Protein AF-A0A7S0QRC0-F1 (afdb_monomer)

Nearest PDB structures (foldseek):
  5wkq-assembly1_A  TM=9.254E-01  e=1.385E+00  Shigella flexneri
  3u0c-assembly2_B  TM=9.323E-01  e=4.124E+00  Shigella flexneri
  6jqa-assembly1_A  TM=8.971E-01  e=8.909E+00  Onion yellows phytoplasma OY-W
  6v1v-assembly1_D  TM=5.376E-01  e=7.348E+00  Bacillus thuringiensis

pLDDT: mean 70.3, std 18.22, range [31.81, 93.69]

Foldseek 3Di:
DDDDDDDPDLVVQQVPPQKDWDDDALRDTDIDGHGPVVVVVVVVVVVVVVVVVVVVVVVVVVVPPPDDDDDDDDDDDDDPPPPCPDDPVLVVLLVVLVVLLVVLVVLLVVLVVVVVVDDPPPVVVVVSVVVSVVSVVVSVVSVVVSVVSSVVNSD

Sequence (155 aa):
GCLVVVSHDRAFMDNTVDSLFALEGDGQVRGFDGTYTEYLELKQEAAKEAAAAEKAVAAARVAEEASTAAATSAPKQAAKQTAKKLSWREQKEFEELEAEIESMNERQAEIDAVLAKGGDDYDKLTQLTEELSTLMAESDKKSERWLELAERMEG

Organism: NCBI:txid1411642

Mean predicted aligned error: 17.8 Å

Secondary structure (DSSP, 8-state):
-------S-HHHHHHH-SEEEEEETTTEEEEEES-HHHHHHHHHHHHHHHHHHHHHHHHHTTSSSSS--------------------HHHHHHHHHHHHHHHHHHHHHHHHHHHHHH--S-HHHHHHHHHHHHHHHHHHHHHHHHHHHHHHHHH-

Solvent-accessible surface area (backbone atoms only — not comparable to full-atom values): 9619 Å² total; per-residue (Å²): 138,88,88,87,84,89,77,87,54,60,74,59,43,46,78,71,42,67,64,41,77,43,79,46,82,81,87,39,73,45,78,42,83,42,36,56,65,60,51,52,52,52,50,52,51,52,52,54,49,48,62,53,48,55,62,53,54,62,63,56,62,74,73,72,78,80,82,88,84,84,85,86,89,88,89,83,78,91,73,84,74,72,70,78,68,72,54,73,64,56,58,50,50,46,57,49,47,52,55,50,45,51,53,50,51,52,49,44,53,52,49,50,54,54,60,71,68,58,77,91,54,63,70,59,54,52,50,49,52,52,50,42,56,49,52,50,59,51,41,51,55,50,49,53,53,46,48,58,51,50,56,61,71,67,107

Radius of gyration: 23.75 Å; Cα contac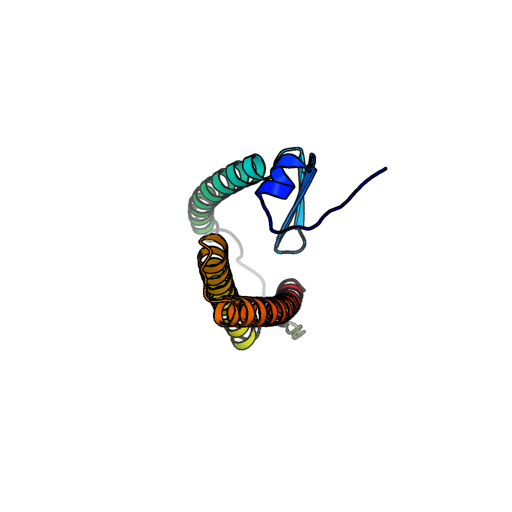ts (8 Å, |Δi|>4): 69; chains: 1; bounding box: 55×38×67 Å

InterPro domains:
  IPR027417 P-loop containing nucleoside triphosphate hydrolase [G3DSA:3.40.50.300] (1-79)
  IPR032524 ABC transporter Uup, C-terminal [PF16326] (85-151)
  IPR037118 Valyl-tRNA synthetase, tRNA-binding arm superfamily [G3DSA:1.10.287.380] (80-155)
  IPR051309 ABC transporter ABCF subfamily ATPase [PTHR42855] (1-152)

Structure (mmCIF, N/CA/C/O backbone):
data_AF-A0A7S0QRC0-F1
#
_entry.id   AF-A0A7S0QRC0-F1
#
loop_
_atom_site.group_PDB
_atom_site.id
_atom_site.type_symbol
_atom_site.label_atom_id
_atom_site.label_alt_id
_atom_site.label_comp_id
_atom_site.label_asym_id
_atom_site.label_entity_id
_atom_site.label_seq_id
_atom_site.pdbx_PDB_ins_code
_atom_site.Cartn_x
_atom_site.Cartn_y
_atom_site.Cartn_z
_atom_site.occupancy
_atom_site.B_iso_or_equiv
_atom_site.auth_seq_id
_atom_site.auth_comp_id
_atom_site.auth_asym_id
_atom_site.auth_atom_id
_atom_site.pdbx_PDB_model_num
ATOM 1 N N . GLY A 1 1 ? -23.456 -14.044 -14.954 1.00 57.38 1 GLY A N 1
ATOM 2 C CA . GLY A 1 1 ? -22.397 -14.452 -14.011 1.00 57.38 1 GLY A CA 1
ATOM 3 C C . GLY A 1 1 ? -21.926 -13.213 -13.288 1.00 57.38 1 GLY A C 1
ATOM 4 O O . GLY A 1 1 ? -22.011 -12.152 -13.886 1.00 57.38 1 GLY A O 1
ATOM 5 N N . CYS A 1 2 ? -21.510 -13.325 -12.030 1.00 75.25 2 CYS A N 1
ATOM 6 C CA . CYS A 1 2 ? -20.982 -12.210 -11.239 1.00 75.25 2 CYS A CA 1
ATOM 7 C C . CYS A 1 2 ? -19.469 -12.410 -11.083 1.00 75.25 2 CYS A C 1
ATOM 9 O O . CYS A 1 2 ? -19.038 -13.534 -10.823 1.00 75.25 2 CYS A O 1
ATOM 11 N N . LEU A 1 3 ? -18.689 -11.350 -11.297 1.00 69.38 3 LEU A N 1
ATOM 12 C CA . LEU A 1 3 ? -17.243 -11.314 -11.098 1.00 69.38 3 LEU A CA 1
ATOM 13 C C . LEU A 1 3 ? -16.964 -10.285 -10.004 1.00 69.38 3 LEU A C 1
ATOM 15 O O . LEU A 1 3 ? -17.383 -9.139 -10.127 1.00 69.38 3 LEU A O 1
ATOM 19 N N . VAL A 1 4 ? -16.276 -10.706 -8.948 1.00 77.19 4 VAL A N 1
ATOM 20 C CA . VAL A 1 4 ? -15.837 -9.830 -7.859 1.00 77.19 4 VAL A CA 1
ATOM 21 C C . VAL A 1 4 ? -14.321 -9.753 -7.932 1.00 77.19 4 VAL A C 1
ATOM 23 O O . VAL A 1 4 ? -13.656 -10.789 -7.952 1.00 77.19 4 VAL A O 1
ATOM 26 N N . VAL A 1 5 ? -13.785 -8.537 -8.007 1.00 68.44 5 VAL A N 1
ATOM 27 C CA . VAL A 1 5 ? -12.345 -8.272 -8.078 1.00 68.44 5 VAL A CA 1
ATOM 28 C C . VAL A 1 5 ? -11.965 -7.284 -6.986 1.00 68.44 5 VAL A C 1
ATOM 30 O O . VAL A 1 5 ? -12.635 -6.272 -6.797 1.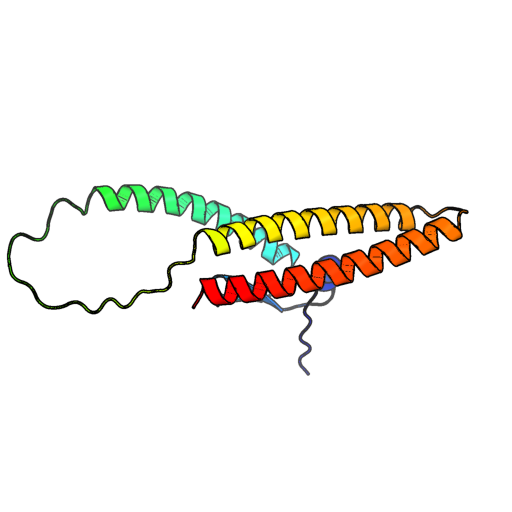00 68.44 5 VAL A O 1
ATOM 33 N N . VAL A 1 6 ? -10.871 -7.589 -6.292 1.00 79.75 6 VAL A N 1
ATOM 34 C CA . VAL A 1 6 ? -10.207 -6.695 -5.343 1.00 79.75 6 VAL A CA 1
ATOM 35 C C . VAL A 1 6 ? -8.908 -6.243 -6.000 1.00 79.75 6 VAL A C 1
ATOM 37 O O . VAL A 1 6 ? -8.107 -7.080 -6.412 1.00 79.75 6 VAL A O 1
ATOM 40 N N . SER A 1 7 ? -8.727 -4.934 -6.160 1.00 69.75 7 SER A N 1
ATOM 41 C CA . SER A 1 7 ? -7.527 -4.345 -6.754 1.00 69.75 7 SER A CA 1
ATOM 42 C C . SER A 1 7 ? -7.225 -3.003 -6.097 1.00 69.75 7 SER A C 1
ATOM 44 O O . SER A 1 7 ? -8.131 -2.313 -5.638 1.00 69.75 7 SER A O 1
ATOM 46 N N . HIS A 1 8 ? -5.947 -2.640 -6.071 1.00 75.81 8 HIS A N 1
ATOM 47 C CA . HIS A 1 8 ? -5.481 -1.314 -5.661 1.00 75.81 8 HIS A CA 1
ATOM 48 C C . HIS A 1 8 ? -5.218 -0.397 -6.866 1.00 75.81 8 HIS A C 1
ATOM 50 O O . HIS A 1 8 ? -5.041 0.811 -6.701 1.00 75.81 8 HIS A O 1
ATOM 56 N N . ASP A 1 9 ? -5.217 -0.950 -8.084 1.00 80.69 9 ASP A N 1
ATOM 57 C CA . ASP A 1 9 ? -5.040 -0.183 -9.313 1.00 80.69 9 ASP A CA 1
ATOM 58 C C . ASP A 1 9 ? -6.358 0.495 -9.704 1.00 80.69 9 ASP A C 1
ATOM 60 O O . ASP A 1 9 ? -7.303 -0.125 -10.205 1.00 80.69 9 ASP A O 1
ATOM 64 N N . ARG A 1 10 ? -6.394 1.808 -9.479 1.00 75.81 10 ARG A N 1
ATOM 65 C CA . ARG A 1 10 ? -7.542 2.667 -9.776 1.00 75.81 10 ARG A CA 1
ATOM 66 C C . ARG A 1 10 ? -7.889 2.658 -11.259 1.00 75.81 10 ARG A C 1
ATOM 68 O O . ARG A 1 10 ? -9.065 2.596 -11.587 1.00 75.81 10 ARG A O 1
ATOM 75 N N . ALA A 1 11 ? -6.892 2.693 -12.146 1.00 75.25 11 ALA A N 1
ATOM 76 C CA . ALA A 1 11 ? -7.117 2.748 -13.589 1.00 75.25 11 ALA A CA 1
ATOM 77 C C . ALA A 1 11 ? -7.738 1.443 -14.103 1.00 75.25 11 ALA A C 1
ATOM 79 O O . ALA A 1 11 ? -8.563 1.459 -15.016 1.00 75.25 11 ALA A O 1
ATOM 80 N N . PHE A 1 12 ? -7.384 0.312 -13.494 1.00 78.56 12 PHE A N 1
ATOM 81 C CA . PHE A 1 12 ? -8.033 -0.961 -13.780 1.00 78.56 12 PHE A CA 1
ATOM 82 C C . PHE A 1 12 ? -9.490 -0.986 -13.295 1.00 78.56 12 PHE A C 1
ATOM 84 O O . PHE A 1 12 ? -10.384 -1.384 -14.048 1.00 78.56 12 PHE A O 1
ATOM 91 N N . MET A 1 13 ? -9.738 -0.551 -12.054 1.00 81.38 13 MET A N 1
ATOM 92 C CA . MET A 1 13 ? -11.081 -0.550 -11.466 1.00 81.38 13 MET A CA 1
ATOM 93 C C . MET A 1 13 ? -12.040 0.385 -12.209 1.00 81.38 13 MET A C 1
ATOM 95 O O . MET A 1 13 ? -13.166 -0.012 -12.488 1.00 81.38 13 MET A O 1
ATOM 99 N N . ASP A 1 14 ? -11.578 1.575 -12.596 1.00 76.81 14 ASP A N 1
ATOM 100 C CA . ASP A 1 14 ? -12.383 2.592 -13.286 1.00 76.81 14 ASP A CA 1
ATOM 101 C C . ASP A 1 14 ? -12.878 2.124 -14.667 1.00 76.81 14 ASP A C 1
ATOM 103 O O . ASP A 1 14 ? -13.966 2.487 -15.097 1.00 76.81 14 ASP A O 1
ATOM 107 N N . ASN A 1 15 ? -12.102 1.269 -15.346 1.00 78.75 15 ASN A N 1
ATOM 108 C CA . ASN A 1 15 ? -12.434 0.755 -16.679 1.00 78.75 15 ASN A CA 1
ATOM 109 C C . ASN A 1 15 ? -13.221 -0.567 -16.676 1.00 78.75 15 ASN A C 1
ATOM 111 O O . ASN A 1 15 ? -13.720 -0.972 -17.727 1.00 78.75 15 ASN A O 1
ATOM 115 N N . THR A 1 16 ? -13.277 -1.278 -15.545 1.00 76.50 16 THR A N 1
ATOM 116 C CA . THR A 1 16 ? -13.734 -2.683 -15.507 1.00 76.50 16 THR A CA 1
ATOM 117 C C . THR A 1 16 ? -14.912 -2.917 -14.563 1.00 76.50 16 THR A C 1
ATOM 119 O O . THR A 1 16 ? -15.583 -3.942 -14.680 1.00 76.50 16 THR A O 1
ATOM 122 N N . VAL A 1 17 ? -15.155 -2.016 -13.608 1.00 76.50 17 VAL A N 1
ATOM 123 C CA . VAL A 1 17 ? -16.118 -2.225 -12.522 1.00 76.50 17 VAL A CA 1
ATOM 124 C C . VAL A 1 17 ? -17.301 -1.270 -12.660 1.00 76.50 17 VAL A C 1
ATOM 126 O O . VAL A 1 17 ? -17.114 -0.062 -12.744 1.00 76.50 17 VAL A O 1
ATOM 129 N N . ASP A 1 18 ? -18.516 -1.822 -12.627 1.00 71.00 18 ASP A N 1
ATOM 130 C CA . ASP A 1 18 ? -19.773 -1.058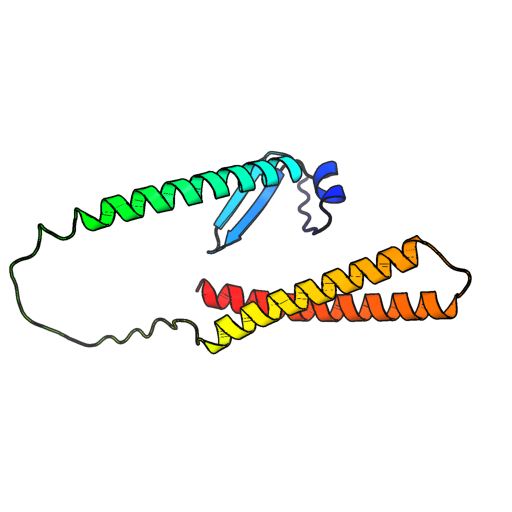 -12.672 1.00 71.00 18 ASP A CA 1
ATOM 131 C C . ASP A 1 18 ? -20.345 -0.744 -11.271 1.00 71.00 18 ASP A C 1
ATOM 133 O O . ASP A 1 18 ? -21.091 0.220 -11.100 1.00 71.00 18 ASP A O 1
ATOM 137 N N . SER A 1 19 ? -19.995 -1.555 -10.264 1.00 69.19 19 SER A N 1
ATOM 138 C CA . SER A 1 19 ? -20.441 -1.403 -8.872 1.00 69.19 19 SER A CA 1
ATOM 139 C C . SER A 1 19 ? -19.276 -1.619 -7.907 1.00 69.19 19 SER A C 1
ATOM 141 O O . SER A 1 19 ? -18.616 -2.662 -7.922 1.00 69.19 19 SER A O 1
ATOM 143 N N . LEU A 1 20 ? -19.047 -0.644 -7.034 1.00 72.31 20 LEU A N 1
ATOM 144 C CA . LEU A 1 20 ? -18.007 -0.633 -6.020 1.00 72.31 20 LEU A CA 1
ATOM 145 C C . LEU A 1 20 ? -18.584 -0.994 -4.645 1.00 72.31 20 LEU A C 1
ATOM 147 O O . LEU A 1 20 ? -19.630 -0.493 -4.238 1.00 72.31 20 LEU A O 1
ATOM 151 N N . PHE A 1 21 ? -17.864 -1.814 -3.885 1.00 75.88 21 PHE A N 1
ATOM 152 C CA . PHE A 1 21 ? -18.120 -1.995 -2.458 1.00 75.88 21 PHE A CA 1
ATOM 153 C C . PHE A 1 21 ? -16.969 -1.374 -1.686 1.00 75.88 21 PHE A C 1
ATOM 155 O O . PHE A 1 21 ? -15.835 -1.845 -1.767 1.00 75.88 21 PHE A O 1
ATOM 162 N N . ALA A 1 22 ? -17.258 -0.305 -0.958 1.00 69.50 22 ALA A N 1
ATOM 163 C CA . ALA A 1 22 ? -16.284 0.353 -0.118 1.00 69.50 22 ALA A CA 1
ATOM 164 C C . ALA A 1 22 ? -16.439 -0.091 1.333 1.00 69.50 22 ALA A C 1
ATOM 166 O O . ALA A 1 22 ? -17.525 -0.035 1.909 1.00 69.50 22 ALA A O 1
ATOM 167 N N . LEU A 1 23 ? -15.325 -0.528 1.906 1.00 76.25 23 LEU A N 1
ATOM 168 C CA . LEU A 1 23 ? -15.200 -0.852 3.317 1.00 76.25 23 LEU A CA 1
ATOM 169 C C . LEU A 1 23 ? -14.895 0.459 4.045 1.00 76.25 23 LEU A C 1
ATOM 171 O O . LEU A 1 23 ? -13.772 0.963 4.008 1.00 76.25 23 LEU A O 1
ATOM 175 N N . GLU A 1 24 ? -15.933 1.061 4.610 1.00 68.25 24 GLU A N 1
ATOM 176 C CA . GLU A 1 24 ? -15.796 2.120 5.601 1.00 68.25 24 GLU A CA 1
ATOM 177 C C . GLU A 1 24 ? -15.602 1.382 6.940 1.00 68.25 24 GLU A C 1
ATOM 179 O O . GLU A 1 24 ? -16.276 0.384 7.187 1.00 68.25 24 GLU A O 1
ATOM 184 N N . GLY A 1 25 ? -14.609 1.763 7.748 1.00 56.12 25 GLY A N 1
ATOM 185 C CA . GLY A 1 25 ? -14.292 1.052 8.999 1.00 56.12 25 GLY A CA 1
ATOM 186 C C . GLY A 1 25 ? -15.506 0.846 9.926 1.00 56.12 25 GLY A C 1
ATOM 187 O O . GLY A 1 25 ? -16.585 1.393 9.704 1.00 56.12 25 GLY A O 1
ATOM 188 N N . ASP A 1 26 ? -15.322 0.046 10.971 1.00 59.91 26 ASP A N 1
ATOM 189 C CA . ASP A 1 26 ? -16.359 -0.506 11.857 1.00 59.91 26 ASP A CA 1
ATOM 190 C C . ASP A 1 26 ? -17.264 -1.560 11.180 1.00 59.91 26 ASP A C 1
ATOM 192 O O . ASP A 1 26 ? -18.458 -1.675 11.479 1.00 59.91 26 ASP A O 1
ATOM 196 N N . GLY A 1 27 ? -16.712 -2.333 10.237 1.00 61.91 27 GLY A N 1
ATOM 197 C CA . GLY A 1 27 ? -17.433 -3.385 9.512 1.00 61.91 27 GLY A CA 1
ATOM 198 C C . GLY A 1 27 ? -18.554 -2.884 8.588 1.00 61.91 27 GLY A C 1
ATOM 199 O O . GLY A 1 27 ? -19.438 -3.664 8.213 1.00 61.91 27 GLY A O 1
ATOM 200 N N . GLN A 1 28 ? -18.556 -1.599 8.218 1.00 56.91 28 GLN A N 1
ATOM 201 C CA . GLN A 1 28 ? -19.592 -1.007 7.376 1.00 56.91 28 GLN A CA 1
ATOM 202 C C . GLN A 1 28 ? -19.226 -1.115 5.893 1.00 56.91 28 GLN A C 1
ATOM 204 O O . GLN A 1 28 ? -18.294 -0.494 5.389 1.00 56.91 28 GLN A O 1
ATOM 209 N N . VAL A 1 29 ? -20.004 -1.901 5.151 1.00 72.81 29 VAL A N 1
ATOM 210 C CA . VAL A 1 29 ? -19.849 -2.001 3.697 1.00 72.81 29 VAL A CA 1
ATOM 211 C C . VAL A 1 29 ? -20.849 -1.077 3.028 1.00 72.81 29 VAL A C 1
ATOM 213 O O . VAL A 1 29 ? -22.062 -1.284 3.120 1.00 72.81 29 VAL A O 1
ATOM 216 N N . ARG A 1 30 ? -20.343 -0.085 2.301 1.00 71.88 30 ARG A N 1
ATOM 217 C CA . ARG A 1 30 ? -21.158 0.807 1.488 1.00 71.88 30 ARG A CA 1
ATOM 218 C C . ARG A 1 30 ? -21.064 0.401 0.023 1.00 71.88 30 ARG A C 1
ATOM 220 O O . ARG A 1 30 ? -19.992 0.413 -0.574 1.00 71.88 30 ARG A O 1
ATOM 227 N N . GLY A 1 31 ? -22.203 0.017 -0.545 1.00 76.81 31 GLY A N 1
ATOM 228 C CA . GLY A 1 31 ? -22.334 -0.203 -1.982 1.00 76.81 31 GLY A CA 1
ATOM 229 C C . GLY A 1 31 ? -22.473 1.129 -2.712 1.00 76.81 31 GLY A C 1
ATOM 230 O O . GLY A 1 31 ? -23.230 2.000 -2.276 1.00 76.81 31 GLY A O 1
ATOM 231 N N . PHE A 1 32 ? -21.747 1.276 -3.811 1.00 76.31 32 PHE A N 1
ATOM 232 C CA . PHE A 1 32 ? -21.826 2.409 -4.714 1.00 76.31 32 PHE A CA 1
ATOM 233 C C . PHE A 1 32 ? -21.918 1.901 -6.151 1.00 76.31 32 PHE A C 1
ATOM 235 O O . PHE A 1 32 ? -21.061 1.149 -6.599 1.00 76.31 32 PHE A O 1
ATOM 242 N N . ASP A 1 33 ? -22.957 2.307 -6.870 1.00 74.62 33 ASP A N 1
ATOM 243 C CA . ASP A 1 33 ? -23.107 2.000 -8.290 1.00 74.62 33 ASP A CA 1
ATOM 244 C C . ASP A 1 33 ? -22.515 3.156 -9.096 1.00 74.62 33 ASP A C 1
ATOM 246 O O . ASP A 1 33 ? -23.088 4.246 -9.131 1.00 74.62 33 ASP A O 1
ATOM 250 N N . GLY A 1 34 ? -21.346 2.929 -9.691 1.00 71.25 34 GLY A N 1
ATOM 251 C CA . GLY A 1 34 ? -20.570 3.950 -10.387 1.00 71.25 34 GLY A CA 1
ATOM 252 C C . GLY A 1 34 ? -19.076 3.643 -10.387 1.00 71.25 34 GLY A C 1
ATOM 253 O O . GLY A 1 34 ? -18.622 2.637 -9.830 1.00 71.25 34 GLY A O 1
ATOM 254 N N . THR A 1 35 ? -18.302 4.513 -11.032 1.00 74.62 35 THR A N 1
ATOM 255 C CA . THR A 1 35 ? -16.861 4.294 -11.198 1.00 74.62 35 THR A CA 1
ATOM 256 C C . THR A 1 35 ? -16.082 4.629 -9.925 1.00 74.62 35 THR A C 1
ATOM 258 O O . THR A 1 35 ? -16.565 5.305 -9.009 1.00 74.62 35 THR A O 1
ATOM 261 N N . TYR A 1 36 ? -14.837 4.153 -9.840 1.00 74.56 36 TYR A N 1
ATOM 262 C CA . TYR A 1 36 ? -13.987 4.406 -8.675 1.00 74.56 36 TYR A CA 1
ATOM 263 C C . TYR A 1 36 ? -13.701 5.905 -8.491 1.00 74.56 36 TYR A C 1
ATOM 265 O O . TYR A 1 36 ? -13.630 6.397 -7.362 1.00 74.56 36 TYR A O 1
ATOM 273 N N . THR A 1 37 ? -13.564 6.643 -9.595 1.00 72.94 37 THR A N 1
ATOM 274 C CA . THR A 1 37 ? -13.337 8.092 -9.569 1.00 72.94 37 THR A CA 1
ATOM 275 C C . THR A 1 37 ? -14.531 8.845 -8.977 1.00 72.94 37 THR A C 1
ATOM 277 O O . THR A 1 37 ? -14.342 9.654 -8.069 1.00 72.94 37 THR A O 1
ATOM 280 N N . GLU A 1 38 ? -15.754 8.521 -9.405 1.00 74.06 38 GLU A N 1
ATOM 281 C CA . GLU A 1 38 ? -16.989 9.127 -8.880 1.00 74.06 38 GLU A CA 1
ATOM 282 C C . GLU A 1 38 ? -17.162 8.841 -7.381 1.00 74.06 38 GLU A C 1
ATOM 284 O O . GLU A 1 38 ? -17.534 9.720 -6.598 1.00 74.06 38 GLU A O 1
ATOM 289 N N . TYR A 1 39 ? -16.816 7.624 -6.951 1.00 74.69 39 TYR A N 1
ATOM 290 C CA . TYR A 1 39 ? -16.817 7.260 -5.537 1.00 74.69 39 TYR A CA 1
ATOM 291 C C . TYR A 1 39 ? -15.842 8.118 -4.709 1.00 74.69 39 TYR A C 1
ATOM 293 O O . TYR A 1 39 ? -16.181 8.556 -3.606 1.00 74.69 39 TYR A O 1
ATOM 301 N N . LEU A 1 40 ? -14.636 8.393 -5.221 1.00 70.75 40 LEU A N 1
ATOM 302 C CA . LEU A 1 40 ? -13.665 9.252 -4.534 1.00 70.75 40 LEU A CA 1
ATOM 303 C C . LEU A 1 40 ? -14.145 10.701 -4.404 1.00 70.75 40 LEU A C 1
ATOM 305 O O . LEU A 1 40 ? -13.910 11.316 -3.361 1.00 70.75 40 LEU A O 1
ATOM 309 N N . GLU A 1 41 ? -14.799 11.245 -5.429 1.00 74.75 41 GLU A N 1
ATOM 310 C CA . GLU A 1 41 ? -15.359 12.601 -5.396 1.00 74.75 41 GLU A CA 1
ATOM 311 C C . GLU A 1 41 ? -16.452 12.715 -4.328 1.00 74.75 41 GLU A C 1
ATOM 313 O O . GLU A 1 41 ? -16.367 13.574 -3.445 1.00 74.75 41 GLU A O 1
ATOM 318 N N . LEU A 1 42 ? -17.388 11.762 -4.311 1.00 68.31 42 LEU A N 1
ATOM 319 C CA . LEU A 1 42 ? -18.432 11.671 -3.289 1.00 68.31 42 LEU A CA 1
ATOM 320 C C . LEU A 1 42 ? -17.860 11.489 -1.884 1.00 68.31 42 LEU A C 1
ATOM 322 O O . LEU A 1 42 ? -18.343 12.104 -0.934 1.00 68.31 42 LEU A O 1
ATOM 326 N N . LYS A 1 43 ? -16.808 10.677 -1.728 1.00 68.88 43 LYS A N 1
ATOM 327 C CA . LYS A 1 43 ? -16.128 10.498 -0.439 1.00 68.88 43 LYS A CA 1
ATOM 328 C C . LYS A 1 43 ? -15.470 11.798 0.032 1.00 68.88 43 LYS A C 1
ATOM 330 O O . LYS A 1 43 ? -15.521 12.113 1.220 1.00 68.88 43 LYS A O 1
ATOM 335 N N . GLN A 1 44 ? -14.874 12.573 -0.873 1.00 65.81 44 GLN A N 1
ATOM 336 C CA . GLN A 1 44 ? -14.291 13.875 -0.539 1.00 65.81 44 GLN A CA 1
ATOM 337 C C . GLN A 1 44 ? -15.354 14.922 -0.185 1.00 65.81 44 GLN A C 1
ATOM 339 O O . GLN A 1 44 ? -15.124 15.732 0.715 1.00 65.81 44 GLN A O 1
ATOM 344 N N . GLU A 1 45 ? -16.503 14.923 -0.859 1.00 62.66 45 GLU A N 1
ATOM 345 C CA . GLU A 1 45 ? -17.633 15.792 -0.515 1.00 62.66 45 GLU A CA 1
ATOM 346 C C . GLU A 1 45 ? -18.252 15.404 0.833 1.00 62.66 45 GLU A C 1
ATOM 348 O O . GLU A 1 45 ? -18.415 16.264 1.700 1.00 62.66 45 GLU A O 1
ATOM 353 N N . ALA A 1 46 ? -18.465 14.110 1.076 1.00 62.75 46 ALA A N 1
ATOM 354 C CA . ALA A 1 46 ? -18.964 13.598 2.349 1.00 62.75 46 ALA A CA 1
ATOM 355 C C . ALA A 1 46 ? -17.996 13.874 3.514 1.00 62.75 46 ALA A C 1
ATOM 357 O O . ALA A 1 46 ? -18.437 14.231 4.603 1.00 62.75 46 ALA A O 1
ATOM 358 N N . ALA A 1 47 ? -16.678 13.786 3.300 1.00 58.41 47 ALA A N 1
ATOM 359 C CA . ALA A 1 47 ? -15.681 14.154 4.310 1.00 58.41 47 ALA A CA 1
ATOM 360 C C . ALA A 1 47 ? -15.714 15.660 4.642 1.00 58.41 47 ALA A C 1
ATOM 362 O O . ALA A 1 47 ? -15.546 16.051 5.800 1.00 58.41 47 ALA A O 1
ATOM 363 N N . LYS A 1 48 ? -15.976 16.516 3.644 1.00 54.84 48 LYS A N 1
ATOM 364 C CA . LYS A 1 48 ? -16.149 17.965 3.843 1.00 54.84 48 LYS A CA 1
ATOM 365 C C . LYS A 1 48 ? -17.449 18.292 4.585 1.00 54.84 48 LYS A C 1
ATOM 367 O O . LYS A 1 48 ? -17.445 19.181 5.436 1.00 54.84 48 LYS A O 1
ATOM 372 N N . GLU A 1 49 ? -18.535 17.571 4.314 1.00 51.88 49 GLU A N 1
ATOM 373 C CA . GLU A 1 49 ? -19.807 17.725 5.033 1.00 51.88 49 GLU A CA 1
ATOM 374 C C . GLU A 1 49 ? -19.755 17.155 6.459 1.00 51.88 49 GLU A C 1
ATOM 376 O O . GLU A 1 49 ? -20.268 17.786 7.384 1.00 51.88 49 GLU A O 1
ATOM 381 N N . ALA A 1 50 ? -19.067 16.031 6.681 1.00 47.19 50 ALA A N 1
ATOM 382 C CA . ALA A 1 50 ? -18.851 15.456 8.010 1.00 47.19 50 ALA A CA 1
ATOM 383 C C . ALA A 1 50 ? -18.047 16.405 8.918 1.00 47.19 50 ALA A C 1
ATOM 385 O O . ALA A 1 50 ? -18.432 16.630 10.066 1.00 47.19 50 ALA A O 1
ATOM 386 N N . ALA A 1 51 ? -17.014 17.067 8.381 1.00 44.56 51 ALA A N 1
ATOM 387 C CA . ALA A 1 51 ? -16.254 18.094 9.100 1.00 44.56 51 ALA A CA 1
ATOM 388 C C . ALA A 1 51 ? -17.096 19.345 9.447 1.00 44.56 51 ALA A C 1
ATOM 390 O O . ALA A 1 51 ? -16.832 20.030 10.440 1.00 44.56 51 ALA A O 1
ATOM 391 N N . ALA A 1 52 ? -18.130 19.654 8.656 1.00 44.97 52 ALA A N 1
ATOM 392 C CA . ALA A 1 52 ? -19.075 20.733 8.947 1.00 44.97 52 ALA A CA 1
ATOM 393 C C . ALA A 1 52 ? -20.143 20.314 9.979 1.00 44.97 52 ALA A C 1
ATOM 395 O O . ALA A 1 52 ? -20.527 21.122 10.830 1.00 44.97 52 ALA A O 1
ATOM 396 N N . ALA A 1 53 ? -20.577 19.050 9.952 1.00 41.25 53 ALA A N 1
ATOM 397 C CA . ALA A 1 53 ? -21.540 18.483 10.893 1.00 41.25 53 ALA A CA 1
ATOM 398 C C . ALA A 1 53 ? -20.948 18.297 12.302 1.00 41.25 53 ALA A C 1
ATOM 400 O O . ALA A 1 53 ? -21.616 18.605 13.291 1.00 41.25 53 ALA A O 1
ATOM 401 N N . GLU A 1 54 ? -19.675 17.904 12.421 1.00 40.47 54 GLU A N 1
ATOM 402 C CA . GLU A 1 54 ? -18.988 17.762 13.715 1.00 40.47 54 GLU A CA 1
ATOM 403 C C . GLU A 1 54 ? -18.918 19.100 14.479 1.00 40.47 54 GLU A C 1
ATOM 405 O O . GLU A 1 54 ? -19.082 19.160 15.702 1.00 40.47 54 GLU A O 1
ATOM 410 N N . LYS A 1 55 ? -18.812 20.215 13.742 1.00 43.44 55 LYS A N 1
ATOM 411 C CA . LYS A 1 55 ? -18.814 21.577 14.295 1.00 43.44 55 LYS A CA 1
ATOM 412 C C . LYS A 1 55 ? -20.196 22.038 14.783 1.00 43.44 55 LYS A C 1
ATOM 414 O O . LYS A 1 55 ? -20.272 22.894 15.663 1.00 43.44 55 LYS A O 1
ATOM 419 N N . ALA A 1 56 ? -21.280 21.467 14.253 1.00 43.16 56 ALA A N 1
ATOM 420 C CA . ALA A 1 56 ? -22.653 21.762 14.670 1.00 43.16 56 ALA A CA 1
ATOM 421 C C . ALA A 1 56 ? -23.108 20.887 15.855 1.00 43.16 56 ALA A C 1
ATOM 423 O O . ALA A 1 56 ? -23.790 21.375 16.758 1.00 43.16 56 ALA A O 1
ATOM 424 N N . VAL A 1 57 ? -22.671 19.623 15.914 1.00 45.03 57 VAL A N 1
ATOM 425 C CA . VAL A 1 57 ? -22.992 18.699 17.020 1.00 45.03 57 VAL A CA 1
ATOM 426 C C . VAL A 1 57 ? -22.232 19.066 18.306 1.00 45.03 57 VAL A C 1
ATOM 428 O O . VAL A 1 57 ? -22.779 18.937 19.404 1.00 45.03 57 VAL A O 1
ATOM 431 N N . ALA A 1 58 ? -21.023 19.631 18.195 1.00 41.28 58 ALA A N 1
ATOM 432 C CA . ALA A 1 58 ? -20.269 20.153 19.341 1.00 41.28 58 ALA A CA 1
ATOM 433 C C . ALA A 1 58 ? -20.933 21.375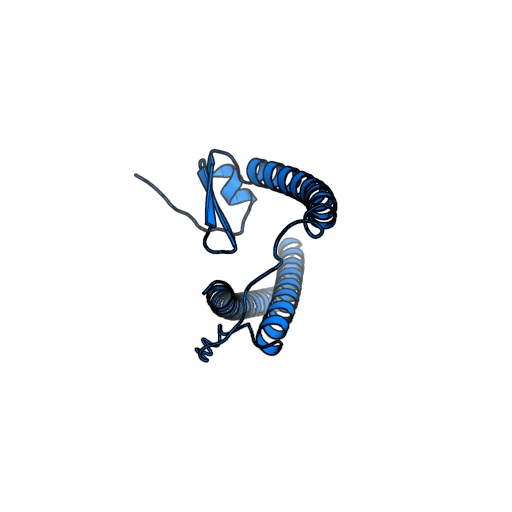 20.017 1.00 41.28 58 ALA A C 1
ATOM 435 O O . ALA A 1 58 ? -20.786 21.563 21.223 1.00 41.28 58 ALA A O 1
ATOM 436 N N . ALA A 1 59 ? -21.706 22.180 19.277 1.00 43.28 59 ALA A N 1
ATOM 437 C CA . ALA A 1 59 ? -22.425 23.335 19.826 1.00 43.28 59 ALA A CA 1
ATOM 438 C C . ALA A 1 59 ? -23.763 22.955 20.492 1.00 43.28 59 ALA A C 1
ATOM 440 O O . ALA A 1 59 ? -24.207 23.642 21.411 1.00 43.28 59 ALA A O 1
ATOM 441 N N . ALA A 1 60 ? -24.386 21.846 20.076 1.00 45.59 60 ALA A N 1
ATOM 442 C CA . ALA A 1 60 ? -25.643 21.362 20.650 1.00 45.59 60 ALA A CA 1
ATOM 443 C C . ALA A 1 60 ? -25.451 20.580 21.965 1.00 45.59 60 ALA A C 1
ATOM 445 O O . ALA A 1 60 ? -26.330 20.601 22.823 1.00 45.59 60 ALA A O 1
ATOM 446 N N . ARG A 1 61 ? -24.284 19.953 22.182 1.00 41.09 61 ARG A N 1
ATOM 447 C CA . ARG A 1 61 ? -23.987 19.211 23.425 1.00 41.09 61 ARG A CA 1
ATOM 448 C C . ARG A 1 61 ? -23.715 20.081 24.657 1.00 41.09 61 ARG A C 1
ATOM 450 O O . ARG A 1 61 ? -23.846 19.584 25.765 1.00 41.09 61 ARG A O 1
ATOM 457 N N . VAL A 1 62 ? -23.400 21.370 24.500 1.00 45.97 62 VAL A N 1
ATOM 458 C CA . VAL A 1 62 ? -23.135 22.277 25.641 1.00 45.97 62 VAL A CA 1
ATOM 459 C C . VAL A 1 62 ? -24.431 22.849 26.251 1.00 45.97 62 VAL A C 1
ATOM 461 O O . VAL A 1 62 ? -24.424 23.328 27.382 1.00 45.97 62 VAL A O 1
ATOM 464 N N . ALA A 1 63 ? -25.566 22.771 25.547 1.00 44.72 63 ALA A N 1
ATOM 465 C CA . ALA A 1 63 ? -26.850 23.308 26.016 1.00 44.72 63 ALA A CA 1
ATOM 466 C C . ALA A 1 63 ? -27.758 22.272 26.714 1.00 44.72 63 ALA A C 1
ATOM 468 O O . ALA A 1 63 ? -28.722 22.658 27.375 1.00 44.72 63 ALA A O 1
ATOM 469 N N . GLU A 1 64 ? -27.442 20.976 26.621 1.00 41.62 64 GLU A N 1
ATOM 470 C CA . GLU A 1 64 ? -28.259 19.870 27.1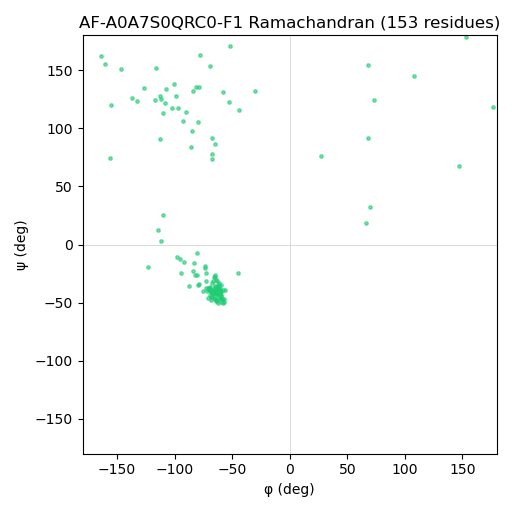51 1.00 41.62 64 GLU A CA 1
ATOM 471 C C . GLU A 1 64 ? -27.613 19.181 28.372 1.00 41.62 64 GLU A C 1
ATOM 473 O O . GLU A 1 64 ? -27.871 18.023 28.663 1.00 41.62 64 GLU A O 1
ATOM 478 N N . GLU A 1 65 ? -26.764 19.889 29.126 1.00 41.03 65 GLU A N 1
ATOM 479 C CA . GLU A 1 65 ? -26.177 19.391 30.388 1.00 41.03 65 GLU A CA 1
ATOM 480 C C . GLU A 1 65 ? -26.642 20.188 31.628 1.00 41.03 65 GLU A C 1
ATOM 482 O O . GLU A 1 65 ? -26.116 20.025 32.726 1.00 41.03 65 GLU A O 1
ATOM 487 N N . ALA A 1 66 ? -27.672 21.036 31.482 1.00 40.00 66 ALA A N 1
ATOM 488 C CA . ALA A 1 66 ? -28.196 21.889 32.560 1.00 40.00 66 ALA A CA 1
ATOM 489 C C . ALA A 1 66 ? -29.610 21.529 33.062 1.00 40.00 66 ALA A C 1
ATOM 491 O O . ALA A 1 66 ? -30.141 22.225 33.930 1.00 40.00 66 ALA A O 1
ATOM 492 N N . SER A 1 67 ? -30.256 20.467 32.567 1.00 40.75 67 SER A N 1
ATOM 493 C CA . SER A 1 67 ? -31.600 20.119 33.050 1.00 40.75 67 SER A CA 1
ATOM 494 C C . SER A 1 67 ? -31.960 18.648 32.863 1.00 40.75 67 SER A C 1
ATOM 496 O O . SER A 1 67 ? -32.756 18.326 32.002 1.00 40.75 67 SER A O 1
ATOM 498 N N . THR A 1 68 ? -31.386 17.759 33.679 1.00 33.22 68 THR A N 1
ATOM 499 C CA . THR A 1 68 ? -32.103 16.621 34.294 1.00 33.22 68 THR A CA 1
ATOM 500 C C . THR A 1 68 ? -31.135 15.754 35.094 1.00 33.22 68 THR A C 1
ATOM 502 O O . THR A 1 68 ? -30.229 15.172 34.511 1.00 33.22 68 THR A O 1
ATOM 505 N N . ALA A 1 69 ? -31.376 15.652 36.406 1.00 32.66 69 ALA A N 1
ATOM 506 C CA . ALA A 1 69 ? -31.228 14.451 37.252 1.00 32.66 69 ALA A CA 1
ATOM 507 C C . ALA A 1 69 ? -30.804 14.820 38.685 1.00 32.66 69 ALA A C 1
ATOM 509 O O . ALA A 1 69 ? -29.716 14.497 39.159 1.00 32.66 69 ALA A O 1
ATOM 510 N N . ALA A 1 70 ? -31.714 15.479 39.404 1.00 32.72 70 ALA A N 1
ATOM 511 C CA . ALA A 1 70 ? -31.768 15.369 40.853 1.00 32.72 70 ALA A CA 1
ATOM 512 C C . ALA A 1 70 ? -32.524 14.076 41.224 1.00 32.72 70 ALA A C 1
ATOM 514 O O . ALA A 1 70 ? -33.597 13.830 40.679 1.00 32.72 70 ALA A O 1
ATOM 515 N N . ALA A 1 71 ? -31.970 13.332 42.193 1.00 31.81 71 ALA A N 1
ATOM 516 C CA . ALA A 1 71 ? -32.501 12.132 42.865 1.00 31.81 71 ALA A CA 1
ATOM 517 C C . ALA A 1 71 ? -32.490 10.840 42.004 1.00 31.81 71 ALA A C 1
ATOM 519 O O . ALA A 1 71 ? -33.061 10.792 40.929 1.00 31.81 71 ALA A O 1
ATOM 520 N N . THR A 1 72 ? -31.896 9.705 42.395 1.00 32.50 72 THR A N 1
ATOM 521 C CA . THR A 1 72 ? -31.842 9.081 43.727 1.00 32.50 72 THR A CA 1
ATOM 522 C C . THR A 1 72 ? -30.679 8.072 43.813 1.00 32.50 72 THR A C 1
ATOM 524 O O . THR A 1 72 ? -30.211 7.526 42.821 1.00 32.50 72 THR A O 1
ATOM 527 N N . SER A 1 73 ? -30.231 7.855 45.043 1.00 35.53 73 SER A N 1
ATOM 528 C CA . SER A 1 73 ? -29.090 7.098 45.561 1.00 35.53 73 SER A CA 1
ATOM 529 C C . SER A 1 73 ? -29.113 5.559 45.462 1.00 35.53 73 SER A C 1
ATOM 531 O O . SER A 1 73 ? -30.149 4.938 45.682 1.00 35.53 73 SER A O 1
ATOM 533 N N . ALA A 1 74 ? -27.883 5.016 45.422 1.00 38.12 74 ALA A N 1
ATOM 534 C CA . ALA A 1 74 ? -27.355 3.825 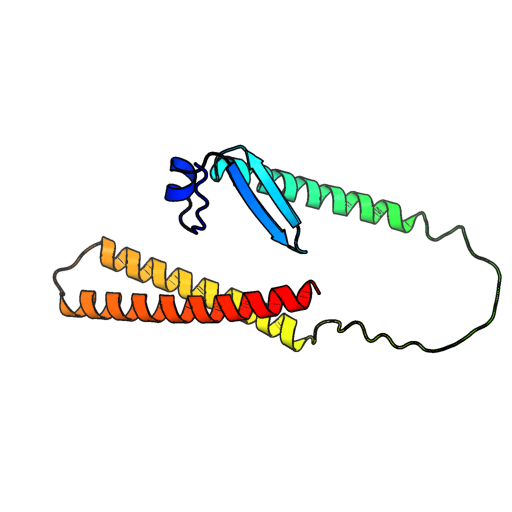46.121 1.00 38.12 74 ALA A CA 1
ATOM 535 C C . ALA A 1 74 ? -27.076 2.540 45.296 1.00 38.12 74 ALA A C 1
ATOM 537 O O . ALA A 1 74 ? -27.761 2.256 44.319 1.00 38.12 74 ALA A O 1
ATOM 538 N N . PRO A 1 75 ? -26.018 1.776 45.664 1.00 58.25 75 PRO A N 1
ATOM 539 C CA . PRO A 1 75 ? -25.102 1.168 44.697 1.00 58.25 75 PRO A CA 1
ATOM 540 C C . PRO A 1 75 ? -25.123 -0.370 44.702 1.00 58.25 75 PRO A C 1
ATOM 542 O O . PRO A 1 75 ? -25.310 -0.992 45.748 1.00 58.25 75 PRO A O 1
ATOM 545 N N . LYS A 1 76 ? -24.816 -1.007 43.562 1.00 35.50 76 LYS A N 1
ATOM 546 C CA . LYS A 1 76 ? -24.374 -2.411 43.547 1.00 35.50 76 LYS A CA 1
ATOM 547 C C . LYS A 1 76 ? -23.534 -2.777 42.318 1.00 35.50 76 LYS A C 1
ATOM 549 O O . LYS A 1 76 ? -24.002 -2.751 41.192 1.00 35.50 76 LYS A O 1
ATOM 554 N N . GLN A 1 77 ? -22.312 -3.203 42.641 1.00 37.28 77 GLN A N 1
ATOM 555 C CA . GLN A 1 77 ? -21.581 -4.326 42.046 1.00 37.28 77 GLN A CA 1
ATOM 556 C C . GLN A 1 77 ? -21.108 -4.210 40.591 1.00 37.28 77 GLN A C 1
ATOM 558 O O . GLN A 1 77 ? -21.737 -4.670 39.651 1.00 37.28 77 GLN A O 1
ATOM 563 N N . ALA A 1 78 ? -19.873 -3.715 40.469 1.00 46.62 78 ALA A N 1
ATOM 564 C CA . ALA A 1 78 ? -18.728 -4.498 39.998 1.00 46.62 78 ALA A CA 1
ATOM 565 C C . ALA A 1 78 ? -19.044 -5.683 39.063 1.00 46.62 78 ALA A C 1
ATOM 567 O O . ALA A 1 78 ? -18.899 -6.843 39.439 1.00 46.62 78 ALA A O 1
ATOM 568 N N . ALA A 1 79 ? -19.342 -5.372 37.809 1.00 43.25 79 ALA A N 1
ATOM 569 C CA . ALA A 1 79 ? -18.914 -6.184 36.684 1.00 43.25 79 ALA A CA 1
ATOM 570 C C . ALA A 1 79 ? -17.900 -5.339 35.911 1.00 43.25 79 ALA A C 1
ATOM 572 O O . ALA A 1 79 ? -18.257 -4.532 35.057 1.00 43.25 79 ALA A O 1
ATOM 573 N N . LYS A 1 80 ? -16.613 -5.480 36.255 1.00 44.69 80 LYS A N 1
ATOM 574 C CA . LYS A 1 80 ? -15.521 -5.059 35.370 1.00 44.69 80 LYS A CA 1
ATOM 575 C C . LYS A 1 80 ? -15.555 -5.995 34.162 1.00 44.69 80 LYS A C 1
ATOM 577 O O . LYS A 1 80 ? -14.773 -6.933 34.070 1.00 44.69 80 LYS A O 1
ATOM 582 N N . GLN A 1 81 ? -16.484 -5.745 33.247 1.00 44.31 81 GLN A N 1
ATOM 583 C CA . GLN A 1 81 ? -16.246 -6.036 31.848 1.00 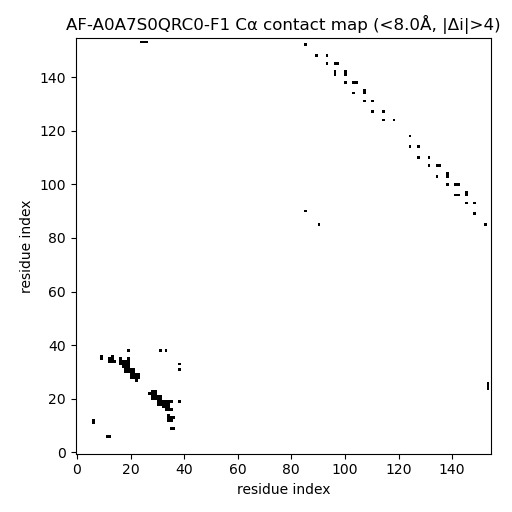44.31 81 GLN A CA 1
ATOM 584 C C . GLN A 1 81 ? -15.168 -5.048 31.436 1.00 44.31 81 GLN A C 1
ATOM 586 O O . GLN A 1 81 ? -15.428 -3.885 31.137 1.00 44.31 81 GLN A O 1
ATOM 591 N N . THR A 1 82 ? -13.917 -5.481 31.551 1.00 46.72 82 THR A N 1
ATOM 592 C CA . THR A 1 82 ? -12.830 -4.827 30.846 1.00 46.72 82 THR A CA 1
ATOM 593 C C . THR A 1 82 ? -13.119 -5.047 29.370 1.00 46.72 82 THR A C 1
ATOM 595 O O . THR A 1 82 ? -12.668 -6.031 28.788 1.00 46.72 82 THR A O 1
ATOM 598 N N . ALA A 1 83 ? -13.920 -4.150 28.790 1.00 46.78 83 ALA A N 1
ATOM 599 C CA . ALA A 1 83 ? -13.778 -3.797 27.394 1.00 46.78 83 ALA A CA 1
ATOM 600 C C . ALA A 1 83 ? -12.274 -3.640 27.192 1.00 46.78 83 ALA A C 1
ATOM 602 O O . ALA A 1 83 ? -11.634 -2.848 27.899 1.00 46.78 83 ALA A O 1
ATOM 603 N N . LYS A 1 84 ? -11.698 -4.499 26.353 1.00 55.66 84 LYS A N 1
ATOM 604 C CA . LYS A 1 84 ? -10.304 -4.406 25.941 1.00 55.66 84 LYS A CA 1
ATOM 605 C C . LYS A 1 84 ? -10.200 -3.134 25.100 1.00 55.66 84 LYS A C 1
ATOM 607 O O . LYS A 1 84 ? -10.124 -3.178 23.888 1.00 55.66 84 LYS A O 1
ATOM 612 N N . LYS A 1 85 ? -10.251 -1.975 25.762 1.00 49.72 85 LYS A N 1
ATOM 613 C CA . LYS A 1 85 ? -9.730 -0.741 25.197 1.00 49.72 85 LYS A CA 1
ATOM 614 C C . LYS A 1 85 ? -8.309 -1.071 24.792 1.00 49.72 85 LYS A C 1
ATOM 616 O O . LYS A 1 85 ? -7.547 -1.540 25.645 1.00 49.72 85 LYS A O 1
ATOM 621 N N . LEU A 1 86 ? -8.036 -0.872 23.509 1.00 51.47 86 LEU A N 1
ATOM 622 C CA . LEU A 1 86 ? -6.727 -0.986 22.900 1.00 51.47 86 LEU A CA 1
ATOM 623 C C . LEU A 1 86 ? -5.632 -0.628 23.892 1.00 51.47 86 LEU A C 1
ATOM 625 O O . LEU A 1 86 ? -5.675 0.412 24.563 1.00 51.47 86 LEU A O 1
ATOM 629 N N . SER A 1 87 ? -4.621 -1.481 23.969 1.00 66.88 87 SER A N 1
ATOM 630 C CA . SER A 1 87 ? -3.368 -1.046 24.542 1.00 66.88 87 SER A CA 1
ATOM 631 C C . SER A 1 87 ? -2.892 0.147 23.715 1.00 66.88 87 SER A C 1
ATOM 633 O O . SER A 1 87 ? -2.810 0.051 22.497 1.00 66.88 87 SER A O 1
ATOM 635 N N . TRP A 1 88 ? -2.503 1.252 24.355 1.00 72.50 88 TRP A N 1
ATOM 636 C CA . TRP A 1 88 ? -1.774 2.359 23.707 1.00 72.50 88 TRP A CA 1
ATOM 637 C C . TRP A 1 88 ? -0.627 1.866 22.793 1.00 72.50 88 TRP A C 1
ATOM 639 O O . TRP A 1 88 ? -0.242 2.526 21.837 1.00 72.50 88 TRP A O 1
ATOM 649 N N . ARG A 1 89 ? -0.109 0.666 23.077 1.00 75.25 89 ARG A N 1
ATOM 650 C CA . ARG A 1 89 ? 0.900 -0.043 22.289 1.00 75.25 89 ARG A CA 1
ATOM 651 C C . ARG A 1 89 ? 0.388 -0.514 20.924 1.00 75.25 89 ARG A C 1
ATOM 653 O O . ARG A 1 89 ? 1.132 -0.390 19.968 1.00 75.25 89 ARG A O 1
ATOM 660 N N . GLU A 1 90 ? -0.837 -1.031 20.845 1.00 79.06 90 GLU A N 1
ATOM 661 C CA . GLU A 1 90 ? -1.456 -1.513 19.598 1.00 79.06 90 GLU A CA 1
ATOM 662 C C . GLU A 1 90 ? -1.790 -0.338 18.676 1.00 79.06 90 GLU A C 1
ATOM 664 O O . GLU A 1 90 ? -1.537 -0.403 17.482 1.00 79.06 90 GLU A O 1
ATOM 669 N N . GLN A 1 91 ? -2.268 0.773 19.244 1.00 77.19 91 GLN A N 1
ATOM 670 C CA . GLN A 1 91 ? -2.545 1.985 18.473 1.00 77.19 91 GLN A CA 1
ATOM 671 C C . GLN A 1 91 ? -1.262 2.594 17.896 1.00 77.19 91 GLN A C 1
ATOM 673 O O . GLN A 1 91 ? -1.228 3.001 16.742 1.00 77.19 91 GLN A O 1
ATOM 678 N N . LYS A 1 92 ? -0.176 2.579 18.676 1.00 83.38 92 LYS A N 1
ATOM 679 C CA . LYS A 1 92 ? 1.135 3.012 18.195 1.00 83.38 92 LYS A CA 1
ATOM 680 C C . LYS A 1 92 ? 1.719 2.061 17.137 1.00 83.38 92 LYS A C 1
ATOM 682 O O . LYS A 1 92 ? 2.317 2.533 16.182 1.00 83.38 92 LYS A O 1
ATOM 687 N N . GLU A 1 93 ? 1.553 0.744 17.303 1.00 86.50 93 GLU A N 1
ATOM 688 C CA . GLU A 1 93 ? 1.954 -0.263 16.301 1.00 86.50 93 GLU A CA 1
ATOM 689 C C . GLU A 1 93 ? 1.203 -0.043 14.981 1.00 86.50 93 GLU A C 1
ATOM 691 O O . GLU A 1 93 ? 1.806 -0.117 13.920 1.00 86.50 93 GLU A O 1
ATOM 696 N N . PHE A 1 94 ? -0.084 0.300 15.042 1.00 82.06 94 PHE A N 1
ATOM 697 C CA . PHE A 1 94 ? -0.899 0.600 13.868 1.00 82.06 94 PHE A CA 1
ATOM 698 C C . PHE A 1 94 ? -0.420 1.845 13.104 1.00 82.06 94 PHE A C 1
ATOM 700 O O . PHE A 1 94 ? -0.215 1.770 11.896 1.00 82.06 94 PHE A O 1
ATOM 707 N N . GLU A 1 95 ? -0.182 2.959 13.807 1.00 86.31 95 GLU A N 1
ATOM 708 C CA . GLU A 1 95 ? 0.359 4.193 13.208 1.00 86.31 95 GLU A CA 1
ATOM 709 C C . GLU A 1 95 ? 1.752 3.968 12.588 1.00 86.31 95 GLU A C 1
ATOM 711 O O . GLU A 1 95 ? 2.069 4.504 11.528 1.00 86.31 95 GLU A O 1
ATOM 716 N N . GLU A 1 96 ? 2.594 3.160 13.241 1.00 89.44 96 GLU A N 1
ATOM 717 C CA . GLU A 1 96 ? 3.928 2.812 12.739 1.00 89.44 96 GLU A CA 1
ATOM 718 C C . GLU A 1 96 ? 3.846 1.943 11.478 1.00 89.44 96 GLU A C 1
ATOM 720 O O . GLU A 1 96 ? 4.560 2.203 10.511 1.00 89.44 96 GLU A O 1
ATOM 725 N N . LEU A 1 97 ? 2.934 0.965 11.456 1.00 87.81 97 LEU A N 1
ATOM 726 C CA . LEU A 1 97 ? 2.679 0.131 10.282 1.00 87.81 97 LEU A CA 1
ATOM 727 C C . LEU A 1 97 ? 2.144 0.950 9.101 1.00 87.81 97 LEU A C 1
ATOM 729 O O . LEU A 1 97 ? 2.607 0.730 7.986 1.00 87.81 97 LEU A O 1
ATOM 733 N N . GLU A 1 98 ? 1.231 1.905 9.315 1.00 86.38 98 GLU A N 1
ATOM 734 C CA . GLU A 1 98 ? 0.762 2.800 8.241 1.00 86.38 98 GLU A CA 1
ATOM 735 C C . GLU A 1 98 ? 1.919 3.580 7.612 1.00 86.38 98 GLU A C 1
ATOM 737 O O . GLU A 1 98 ? 2.082 3.564 6.391 1.00 86.38 98 GLU A O 1
ATOM 742 N N . ALA A 1 99 ? 2.752 4.214 8.441 1.00 89.56 99 ALA A N 1
ATOM 743 C CA . ALA A 1 99 ? 3.897 4.983 7.964 1.00 89.56 99 ALA A CA 1
ATOM 744 C C . ALA A 1 99 ? 4.922 4.101 7.226 1.00 89.56 99 ALA A C 1
ATOM 746 O O . ALA A 1 99 ? 5.519 4.517 6.231 1.00 89.56 99 ALA A O 1
ATOM 747 N N . GLU A 1 100 ? 5.136 2.872 7.700 1.00 87.75 100 GLU A N 1
ATOM 748 C CA . GLU A 1 100 ? 6.080 1.944 7.082 1.00 87.75 100 GLU A CA 1
ATOM 749 C C . GLU A 1 100 ? 5.566 1.405 5.737 1.00 87.75 100 GLU A C 1
ATOM 751 O O . GLU A 1 100 ? 6.337 1.320 4.780 1.00 87.75 100 GLU A O 1
ATOM 756 N N . ILE A 1 101 ? 4.266 1.102 5.634 1.00 87.38 101 ILE A N 1
ATOM 757 C CA . ILE A 1 101 ? 3.612 0.699 4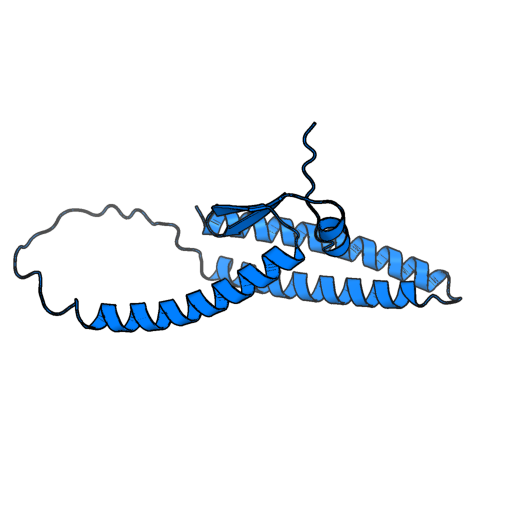.380 1.00 87.38 101 ILE A CA 1
ATOM 758 C C . ILE A 1 101 ? 3.647 1.848 3.364 1.00 87.38 101 ILE A C 1
ATOM 760 O O . ILE A 1 101 ? 3.967 1.620 2.197 1.00 87.38 101 ILE A O 1
ATOM 764 N N . GLU A 1 102 ? 3.379 3.087 3.788 1.00 88.31 102 GLU A N 1
ATOM 765 C CA . GLU A 1 102 ? 3.471 4.266 2.918 1.00 88.31 102 GLU A CA 1
ATOM 766 C C . GLU A 1 102 ? 4.890 4.434 2.355 1.00 88.31 102 GLU A C 1
ATOM 768 O O . GLU A 1 102 ? 5.061 4.509 1.137 1.00 88.31 102 GLU A O 1
ATOM 773 N N . SER A 1 103 ? 5.917 4.371 3.208 1.00 89.06 103 SER A N 1
ATOM 774 C CA . SER A 1 103 ? 7.315 4.473 2.771 1.00 89.06 103 SER A CA 1
ATOM 775 C C . SER A 1 103 ? 7.732 3.335 1.827 1.00 89.06 103 SER A C 1
ATOM 777 O O . SER A 1 103 ? 8.467 3.561 0.861 1.00 89.06 103 SER A O 1
ATOM 779 N N . MET A 1 104 ? 7.256 2.109 2.071 1.00 87.94 104 MET A N 1
ATOM 780 C CA . MET A 1 104 ? 7.499 0.976 1.174 1.00 87.94 104 MET A CA 1
ATOM 781 C C . MET A 1 104 ? 6.834 1.178 -0.190 1.00 87.94 104 MET A C 1
ATOM 783 O O . MET A 1 104 ? 7.463 0.899 -1.210 1.00 87.94 104 MET A O 1
ATOM 787 N N . ASN A 1 105 ? 5.612 1.710 -0.224 1.00 87.00 105 ASN A N 1
ATOM 788 C CA . ASN A 1 105 ? 4.895 2.003 -1.465 1.00 87.00 105 ASN A CA 1
ATOM 789 C C . ASN A 1 105 ? 5.566 3.126 -2.269 1.00 87.00 105 ASN A C 1
ATOM 791 O O . ASN A 1 105 ? 5.692 3.014 -3.488 1.00 87.00 105 ASN A O 1
ATOM 795 N N . GLU A 1 106 ? 6.051 4.181 -1.610 1.00 91.88 106 GLU A N 1
ATOM 796 C CA . GLU A 1 106 ? 6.834 5.235 -2.271 1.00 91.88 106 GLU A CA 1
ATOM 797 C C . GLU A 1 106 ? 8.102 4.669 -2.916 1.00 91.88 106 GLU A C 1
ATOM 799 O O . GLU A 1 106 ? 8.419 4.987 -4.064 1.00 91.88 106 GLU A O 1
ATOM 804 N N . ARG A 1 107 ? 8.802 3.777 -2.207 1.00 90.88 107 ARG A N 1
ATOM 805 C CA . ARG A 1 107 ? 10.007 3.130 -2.729 1.00 90.88 107 ARG A CA 1
ATOM 806 C C . ARG A 1 107 ? 9.704 2.198 -3.901 1.00 90.88 107 ARG A C 1
ATOM 808 O O . ARG A 1 107 ? 10.461 2.195 -4.868 1.00 90.88 107 ARG A O 1
ATOM 815 N N . GLN A 1 108 ? 8.600 1.450 -3.853 1.00 91.06 108 GLN A N 1
ATOM 816 C CA . GLN A 1 108 ? 8.133 0.655 -4.995 1.00 91.06 108 GLN A CA 1
ATOM 817 C C . GLN A 1 108 ? 7.868 1.551 -6.213 1.00 91.06 108 GLN A C 1
ATOM 819 O O . GLN A 1 108 ? 8.387 1.276 -7.291 1.00 91.06 108 GLN A O 1
ATOM 824 N N . ALA A 1 109 ? 7.168 2.675 -6.027 1.00 90.69 109 ALA A N 1
ATOM 825 C CA . ALA A 1 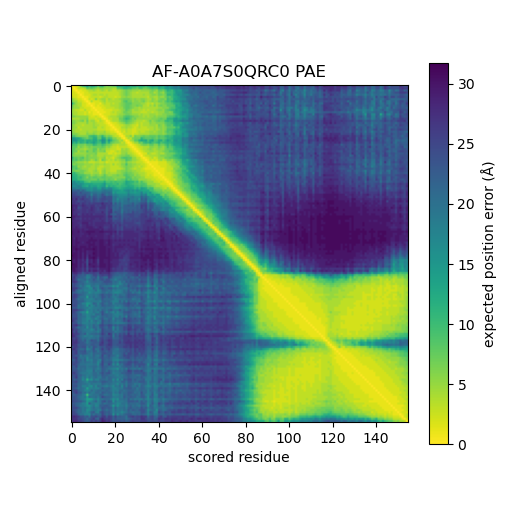109 ? 6.892 3.626 -7.102 1.00 90.69 109 ALA A CA 1
ATOM 826 C C . ALA A 1 109 ? 8.169 4.264 -7.685 1.00 90.69 109 ALA A C 1
ATOM 828 O O . ALA A 1 109 ? 8.253 4.492 -8.894 1.00 90.69 109 ALA A O 1
ATOM 829 N N . GLU A 1 110 ? 9.180 4.542 -6.854 1.00 90.25 110 GLU A N 1
ATOM 830 C CA . GLU A 1 110 ? 10.483 5.030 -7.318 1.00 90.25 110 GLU A CA 1
ATOM 831 C C . GLU A 1 110 ? 11.199 3.978 -8.175 1.00 90.25 110 GLU A C 1
ATOM 833 O O . GLU A 1 110 ? 11.676 4.295 -9.269 1.00 90.25 110 GLU A O 1
ATOM 838 N N . ILE A 1 111 ? 11.231 2.724 -7.713 1.00 89.56 111 ILE A N 1
ATOM 839 C CA . ILE A 1 111 ? 11.832 1.613 -8.455 1.00 89.56 111 ILE A CA 1
ATOM 840 C C . ILE A 1 111 ? 11.099 1.407 -9.786 1.00 89.56 111 ILE A C 1
ATOM 842 O O . ILE A 1 111 ? 11.753 1.339 -10.827 1.00 89.56 111 ILE A O 1
ATOM 846 N N . ASP A 1 112 ? 9.765 1.401 -9.790 1.00 87.38 112 ASP A N 1
ATOM 847 C CA . ASP A 1 112 ? 8.960 1.293 -11.010 1.00 87.38 112 ASP A CA 1
ATOM 848 C C . ASP A 1 112 ? 9.231 2.443 -11.984 1.00 87.38 112 ASP A C 1
ATOM 850 O O . ASP A 1 112 ? 9.368 2.223 -13.188 1.00 87.38 112 ASP A O 1
ATOM 854 N N . ALA A 1 113 ? 9.384 3.676 -11.494 1.00 89.00 113 ALA A N 1
ATOM 855 C CA . ALA A 1 113 ? 9.725 4.817 -12.340 1.00 89.00 113 ALA A CA 1
ATOM 856 C C . ALA A 1 113 ? 11.126 4.686 -12.966 1.00 89.00 113 ALA A C 1
ATOM 858 O O . ALA A 1 113 ? 11.339 5.094 -14.115 1.00 89.00 113 ALA A O 1
ATOM 859 N N . VAL A 1 114 ? 12.087 4.118 -12.230 1.00 87.12 114 VAL A N 1
ATOM 860 C CA . VAL A 1 114 ? 13.433 3.819 -12.742 1.00 87.12 114 VAL A CA 1
ATOM 861 C C . VAL A 1 114 ? 13.377 2.702 -13.786 1.00 87.12 114 VAL A C 1
ATOM 863 O O . VAL A 1 114 ? 13.965 2.853 -14.858 1.00 87.12 114 VAL A O 1
ATOM 866 N N . LEU A 1 115 ? 12.632 1.626 -13.520 1.00 86.88 115 LEU A N 1
ATOM 867 C CA . LEU A 1 115 ? 12.430 0.519 -14.458 1.00 86.88 115 LEU A CA 1
ATOM 868 C C . LEU A 1 115 ? 11.727 0.992 -15.742 1.00 86.88 115 LEU A C 1
ATOM 870 O O . LEU A 1 115 ? 12.160 0.647 -16.841 1.00 86.88 115 LEU A O 1
ATOM 874 N N . ALA A 1 116 ? 10.707 1.847 -15.624 1.00 86.50 116 ALA A N 1
ATOM 875 C CA . ALA A 1 116 ? 9.950 2.394 -16.750 1.00 86.50 116 ALA A CA 1
ATOM 876 C C . ALA A 1 116 ? 10.775 3.330 -17.647 1.00 86.50 116 ALA A C 1
ATOM 878 O O . ALA A 1 116 ? 10.542 3.387 -18.856 1.00 86.50 116 ALA A O 1
ATOM 879 N N . LYS A 1 117 ? 11.753 4.059 -17.086 1.00 85.88 117 LYS A N 1
ATOM 880 C CA . LYS A 1 117 ? 12.692 4.868 -17.884 1.00 85.88 117 LYS A CA 1
ATOM 881 C C . LYS A 1 117 ? 13.590 4.014 -18.776 1.00 85.88 117 LYS A C 1
ATOM 883 O O . LYS A 1 117 ? 14.024 4.506 -19.816 1.00 85.88 117 LYS A O 1
ATOM 888 N N . GLY A 1 118 ? 13.831 2.763 -18.387 1.00 72.50 118 GLY A N 1
ATOM 889 C CA . GLY A 1 118 ? 14.730 1.857 -19.085 1.00 72.50 118 GLY A CA 1
ATOM 890 C C . GLY A 1 118 ? 16.197 2.293 -18.992 1.00 72.50 118 GLY A C 1
ATOM 891 O O . GLY A 1 118 ? 16.533 3.463 -18.807 1.00 72.50 118 GLY A O 1
ATOM 892 N N . GLY A 1 119 ? 17.099 1.327 -19.116 1.00 76.94 119 GLY A N 1
ATOM 893 C CA . GLY A 1 119 ? 18.538 1.563 -19.136 1.00 76.94 119 GLY A CA 1
ATOM 894 C C . GLY A 1 119 ? 19.279 0.348 -19.679 1.00 76.94 119 GLY A C 1
ATOM 895 O O . GLY A 1 119 ? 18.732 -0.751 -19.716 1.00 76.94 119 GLY A O 1
ATOM 896 N N . ASP A 1 120 ? 20.525 0.545 -20.098 1.00 75.69 120 ASP A N 1
ATOM 897 C CA . ASP A 1 120 ? 21.344 -0.515 -20.703 1.00 75.69 120 ASP A CA 1
ATOM 898 C C . ASP A 1 120 ? 21.992 -1.461 -19.665 1.00 75.69 120 ASP A C 1
ATOM 900 O O . ASP A 1 120 ? 22.593 -2.474 -20.019 1.00 75.69 120 ASP A O 1
ATOM 904 N N . ASP A 1 121 ? 21.873 -1.143 -18.372 1.00 84.62 121 ASP A N 1
ATOM 905 C CA . ASP A 1 121 ? 22.452 -1.896 -17.252 1.00 84.62 121 ASP A CA 1
ATOM 906 C C . ASP A 1 121 ? 21.523 -3.049 -16.816 1.00 84.62 121 ASP A C 1
ATOM 908 O O . ASP A 1 121 ? 20.741 -2.934 -15.868 1.00 84.62 121 ASP A O 1
ATOM 912 N N . TYR A 1 122 ? 21.616 -4.186 -17.509 1.00 84.75 122 TYR A N 1
ATOM 913 C CA . TYR A 1 122 ? 20.806 -5.380 -17.227 1.00 84.75 122 TYR A CA 1
ATOM 914 C C . TYR A 1 122 ? 20.943 -5.887 -15.776 1.00 84.75 122 TYR A C 1
ATOM 916 O O . TYR A 1 122 ? 19.948 -6.267 -15.152 1.00 84.75 122 TYR A O 1
ATOM 924 N N . ASP A 1 123 ? 22.153 -5.848 -15.207 1.00 87.75 123 ASP A N 1
ATOM 925 C CA . ASP A 1 123 ? 22.403 -6.253 -13.817 1.00 87.75 123 ASP A CA 1
ATOM 926 C C . ASP A 1 123 ? 21.639 -5.380 -12.810 1.00 87.75 123 ASP A C 1
ATOM 928 O O . ASP A 1 123 ? 21.040 -5.901 -11.869 1.00 87.75 123 ASP A O 1
ATOM 932 N N . LYS A 1 124 ? 21.590 -4.058 -13.025 1.00 86.75 124 LYS A N 1
ATOM 933 C CA . LYS A 1 124 ? 20.837 -3.151 -12.142 1.00 86.75 124 LYS A CA 1
ATOM 934 C C . LYS A 1 124 ? 19.334 -3.347 -12.280 1.00 86.75 124 LYS A C 1
ATOM 936 O O . LYS A 1 124 ? 18.639 -3.316 -11.274 1.00 86.75 124 LYS A O 1
ATOM 941 N N . LEU A 1 125 ? 18.831 -3.570 -13.495 1.00 87.06 125 LEU A N 1
ATOM 942 C CA . LEU A 1 125 ? 17.408 -3.858 -13.712 1.00 87.06 125 LEU A CA 1
ATOM 943 C C . LEU A 1 125 ? 16.981 -5.141 -12.991 1.00 87.06 125 LEU A C 1
ATOM 945 O O . LEU A 1 125 ? 15.923 -5.176 -12.365 1.00 87.06 125 LEU A O 1
ATOM 949 N N . THR A 1 126 ? 17.828 -6.172 -13.033 1.00 89.81 126 THR A N 1
ATOM 950 C CA . THR A 1 126 ? 17.580 -7.436 -12.328 1.00 89.81 126 THR A CA 1
ATOM 951 C C . THR A 1 126 ? 17.550 -7.217 -10.813 1.00 89.81 126 THR A C 1
ATOM 953 O O . THR A 1 126 ? 16.585 -7.614 -10.168 1.00 89.81 126 THR A O 1
ATOM 956 N N . GLN A 1 127 ? 18.538 -6.503 -10.259 1.00 91.44 127 GLN A N 1
ATOM 957 C CA . GLN A 1 127 ? 18.588 -6.172 -8.827 1.00 91.44 127 GLN A CA 1
ATOM 958 C C . GLN A 1 127 ? 17.376 -5.354 -8.368 1.00 91.44 127 GLN A C 1
ATOM 960 O O . GLN A 1 127 ? 16.786 -5.662 -7.339 1.00 91.44 127 GLN A O 1
ATOM 965 N N . LEU A 1 128 ? 16.975 -4.344 -9.143 1.00 91.31 128 LEU A N 1
ATOM 966 C CA . LEU A 1 128 ? 15.804 -3.518 -8.842 1.00 91.31 128 LEU A CA 1
ATOM 967 C C . LEU A 1 128 ? 14.506 -4.329 -8.876 1.00 91.31 128 LEU A C 1
ATOM 969 O O . LEU A 1 128 ? 13.640 -4.130 -8.033 1.00 91.31 128 LEU A O 1
ATOM 973 N N . THR A 1 129 ? 14.381 -5.271 -9.812 1.00 90.31 129 THR A N 1
ATOM 974 C CA . THR A 1 129 ? 13.210 -6.158 -9.893 1.00 90.31 129 THR A CA 1
ATOM 975 C C . THR A 1 129 ? 13.157 -7.125 -8.704 1.00 90.31 129 THR A C 1
ATOM 977 O O . THR A 1 129 ? 12.087 -7.363 -8.144 1.00 90.31 129 THR A O 1
ATOM 980 N N . GLU A 1 130 ? 14.304 -7.661 -8.275 1.00 93.69 130 GLU A N 1
ATOM 981 C CA . GLU A 1 130 ? 14.398 -8.489 -7.065 1.00 93.69 130 GLU A CA 1
ATOM 982 C C . GLU A 1 130 ? 14.072 -7.682 -5.796 1.00 93.69 130 GLU A C 1
ATOM 984 O O . GLU A 1 130 ? 13.291 -8.148 -4.959 1.00 93.69 130 GLU A O 1
ATOM 989 N N . GLU A 1 131 ? 14.599 -6.457 -5.673 1.00 92.31 131 GLU A N 1
ATOM 990 C CA . GLU A 1 131 ? 14.293 -5.539 -4.566 1.00 92.31 131 GLU A CA 1
ATOM 991 C C . GLU A 1 131 ? 12.797 -5.203 -4.532 1.00 92.31 131 GLU A C 1
ATOM 993 O O . GLU A 1 131 ? 12.179 -5.321 -3.475 1.00 92.31 131 GLU A O 1
ATOM 998 N N . LEU A 1 132 ? 12.190 -4.891 -5.684 1.00 91.75 132 LEU A N 1
ATOM 999 C CA . LEU A 1 132 ? 10.752 -4.647 -5.810 1.00 91.75 132 LEU A CA 1
ATOM 1000 C C . LEU A 1 132 ? 9.942 -5.856 -5.325 1.00 91.75 132 LEU A C 1
ATOM 1002 O O . LEU A 1 132 ? 9.063 -5.707 -4.482 1.00 91.75 132 LEU A O 1
ATOM 1006 N N . SER A 1 133 ? 10.273 -7.066 -5.789 1.00 92.50 133 SER A N 1
ATOM 1007 C CA . SER A 1 133 ? 9.559 -8.286 -5.383 1.00 92.50 133 SER A CA 1
ATOM 1008 C C . SER A 1 133 ? 9.646 -8.553 -3.875 1.00 92.50 133 SER A C 1
ATOM 1010 O O . SER A 1 133 ? 8.678 -9.000 -3.257 1.00 92.50 133 SER A O 1
ATOM 1012 N N . THR A 1 134 ? 10.792 -8.230 -3.270 1.00 93.38 134 THR A N 1
ATOM 1013 C CA . THR A 1 134 ? 11.012 -8.375 -1.828 1.00 93.38 134 THR A CA 1
ATOM 1014 C C . THR A 1 134 ? 10.203 -7.335 -1.058 1.00 93.38 134 THR A C 1
ATOM 1016 O O . THR A 1 134 ? 9.500 -7.690 -0.113 1.00 93.38 134 THR A O 1
ATOM 1019 N N . LEU A 1 135 ? 10.233 -6.073 -1.498 1.00 91.06 135 LEU A N 1
ATOM 1020 C CA . LEU A 1 135 ? 9.447 -4.985 -0.913 1.00 91.06 135 LEU A CA 1
ATOM 1021 C C . LEU A 1 135 ? 7.942 -5.248 -0.994 1.00 91.06 135 LEU A C 1
ATOM 1023 O O . LEU A 1 135 ? 7.234 -4.964 -0.032 1.00 91.06 135 LEU A O 1
ATOM 1027 N N . MET A 1 136 ? 7.451 -5.811 -2.100 1.00 87.31 136 MET A N 1
ATOM 1028 C CA . MET A 1 136 ? 6.044 -6.199 -2.237 1.00 87.31 136 MET A CA 1
ATOM 1029 C C . MET A 1 136 ? 5.672 -7.271 -1.207 1.00 87.31 136 MET A C 1
ATOM 1031 O O . MET A 1 136 ? 4.734 -7.085 -0.438 1.00 87.31 136 MET A O 1
ATOM 1035 N N . ALA A 1 137 ? 6.466 -8.341 -1.104 1.00 91.81 137 ALA A N 1
ATOM 1036 C CA . ALA A 1 137 ? 6.210 -9.415 -0.144 1.00 91.81 137 ALA A CA 1
ATOM 1037 C C . ALA A 1 137 ? 6.309 -8.961 1.326 1.00 91.81 137 ALA A C 1
ATOM 1039 O O . ALA A 1 137 ? 5.661 -9.536 2.203 1.00 91.81 137 ALA A O 1
ATOM 1040 N N . GLU A 1 138 ? 7.152 -7.972 1.632 1.00 89.88 138 GLU A N 1
ATOM 1041 C CA . GLU A 1 138 ? 7.231 -7.372 2.967 1.00 89.88 138 GLU A CA 1
ATOM 1042 C C . GLU A 1 138 ? 6.052 -6.437 3.263 1.00 89.88 138 GLU A C 1
ATOM 1044 O O . GLU A 1 138 ? 5.516 -6.485 4.373 1.00 89.88 138 GLU A O 1
ATOM 1049 N N . SER A 1 139 ? 5.627 -5.638 2.280 1.00 88.81 139 SER A N 1
ATOM 1050 C CA . SER A 1 139 ? 4.455 -4.761 2.384 1.00 88.81 139 SER A CA 1
ATOM 1051 C C . SER A 1 139 ? 3.175 -5.567 2.613 1.00 88.81 139 SER A C 1
ATOM 1053 O O . SER A 1 139 ? 2.395 -5.243 3.510 1.00 88.81 139 SER A O 1
ATOM 1055 N N . ASP A 1 140 ? 3.005 -6.684 1.898 1.00 85.56 140 ASP A N 1
ATOM 1056 C CA . ASP A 1 140 ? 1.864 -7.590 2.068 1.00 85.56 140 ASP A CA 1
ATOM 1057 C C . ASP A 1 140 ? 1.796 -8.146 3.499 1.00 85.56 140 ASP A C 1
ATOM 1059 O O . ASP A 1 140 ? 0.760 -8.060 4.155 1.00 85.56 140 ASP A O 1
ATOM 1063 N N . LYS A 1 141 ? 2.919 -8.628 4.050 1.00 89.44 141 LYS A N 1
ATOM 1064 C CA . LYS A 1 141 ? 2.975 -9.142 5.435 1.00 89.44 141 LYS A CA 1
ATOM 1065 C C . LYS A 1 141 ? 2.641 -8.077 6.479 1.00 89.44 141 LYS A C 1
ATOM 1067 O O . LYS A 1 141 ? 2.004 -8.374 7.490 1.00 89.44 141 LYS A O 1
ATOM 1072 N N . LYS A 1 142 ? 3.106 -6.841 6.278 1.00 88.25 142 LYS A N 1
ATOM 1073 C CA . LYS A 1 142 ? 2.793 -5.721 7.181 1.00 88.25 142 LYS A CA 1
ATOM 1074 C C . LYS A 1 142 ? 1.329 -5.320 7.071 1.00 88.25 142 LYS A C 1
ATOM 1076 O O . LYS A 1 142 ? 0.709 -5.031 8.089 1.00 88.25 142 LYS A O 1
ATOM 1081 N N . SER A 1 143 ? 0.771 -5.389 5.867 1.00 84.38 143 SER A N 1
ATOM 1082 C CA . SER A 1 143 ? -0.642 -5.137 5.600 1.00 84.38 143 SER A CA 1
ATOM 1083 C C . SER A 1 143 ? -1.541 -6.198 6.246 1.00 84.38 143 SER A C 1
ATOM 1085 O O . SER A 1 143 ? -2.528 -5.844 6.883 1.00 84.38 143 SER A O 1
ATOM 1087 N N . GLU A 1 144 ? -1.171 -7.483 6.193 1.00 88.00 144 GLU A N 1
ATOM 1088 C CA . GLU A 1 144 ? -1.849 -8.557 6.939 1.00 88.00 144 GLU A CA 1
ATOM 1089 C C . GLU A 1 144 ? -1.854 -8.269 8.446 1.00 88.00 144 GLU A C 1
ATOM 1091 O O . GLU A 1 144 ? -2.894 -8.340 9.101 1.00 88.00 144 GLU A O 1
ATOM 1096 N N . ARG A 1 145 ? -0.700 -7.876 8.999 1.00 86.00 145 ARG A N 1
ATOM 1097 C CA . ARG A 1 145 ? -0.568 -7.528 10.419 1.00 86.00 145 ARG A CA 1
ATOM 1098 C C . ARG A 1 145 ? -1.411 -6.313 10.809 1.00 86.00 145 ARG A C 1
ATOM 1100 O O . ARG A 1 145 ? -2.019 -6.302 11.880 1.00 86.00 145 ARG A O 1
ATOM 1107 N N . TRP A 1 146 ? -1.436 -5.300 9.954 1.00 89.69 146 TRP A N 1
ATOM 1108 C CA . TRP A 1 146 ? -2.270 -4.116 10.118 1.00 89.69 146 TRP A CA 1
ATOM 1109 C C . TRP A 1 146 ? -3.758 -4.489 10.125 1.00 89.69 146 TRP A C 1
ATOM 1111 O O . TRP A 1 146 ? -4.501 -4.022 10.985 1.00 89.69 146 TRP A O 1
ATOM 1121 N N . LEU A 1 147 ? -4.174 -5.407 9.247 1.00 83.19 147 LEU A N 1
ATOM 1122 C CA . LEU A 1 147 ? -5.552 -5.892 9.149 1.00 83.19 147 LEU A CA 1
ATOM 1123 C C . LEU A 1 147 ? -5.961 -6.679 10.407 1.00 83.19 147 LEU A C 1
ATOM 1125 O O . LEU A 1 147 ? -7.021 -6.421 10.971 1.00 83.19 147 LEU A O 1
ATOM 1129 N N . GLU A 1 148 ? -5.089 -7.550 10.930 1.00 84.50 148 GLU A N 1
ATOM 1130 C CA . GLU A 1 148 ? -5.316 -8.228 12.220 1.00 84.50 148 GLU A CA 1
ATOM 1131 C C . GLU A 1 148 ? -5.498 -7.243 13.387 1.00 84.50 148 GLU A C 1
ATOM 1133 O O . GLU A 1 148 ? -6.277 -7.492 14.315 1.00 84.50 148 GLU A O 1
ATOM 1138 N N . LEU A 1 149 ? -4.725 -6.150 13.393 1.00 80.12 149 LEU A N 1
ATOM 1139 C CA . LEU A 1 149 ? -4.849 -5.097 14.399 1.00 80.12 149 LEU A CA 1
ATOM 1140 C C . LEU A 1 149 ? -6.165 -4.340 14.221 1.00 80.12 149 LEU A C 1
ATOM 1142 O O . LEU A 1 149 ? -6.850 -4.129 15.218 1.00 80.12 149 LEU A O 1
ATOM 1146 N N . ALA A 1 150 ? -6.546 -4.005 12.986 1.00 76.88 150 ALA A N 1
ATOM 1147 C CA . ALA A 1 150 ? -7.808 -3.342 12.665 1.00 76.88 150 ALA A CA 1
ATOM 1148 C C . ALA A 1 150 ? -9.027 -4.161 13.128 1.00 76.88 150 ALA A C 1
ATOM 1150 O O . ALA A 1 150 ? -9.880 -3.632 13.837 1.00 76.88 150 ALA A O 1
ATOM 1151 N N . GLU A 1 151 ? -9.064 -5.469 12.852 1.00 80.00 151 GLU A N 1
ATOM 1152 C CA . GLU A 1 151 ? -10.142 -6.357 13.322 1.00 80.00 151 GLU A CA 1
ATOM 1153 C C . GLU A 1 151 ? -10.244 -6.396 14.856 1.00 80.00 151 GLU A C 1
ATOM 1155 O O . GLU A 1 151 ? -11.336 -6.484 15.418 1.00 80.00 151 GLU A O 1
ATOM 1160 N N . ARG A 1 152 ? -9.109 -6.302 15.562 1.00 73.31 152 ARG A N 1
ATOM 1161 C CA . ARG A 1 152 ? -9.089 -6.187 17.030 1.00 73.31 152 ARG A CA 1
ATOM 1162 C C . ARG A 1 152 ? -9.518 -4.818 17.548 1.00 73.31 152 ARG A C 1
ATOM 1164 O O . ARG A 1 152 ? -9.836 -4.728 18.732 1.00 73.31 152 ARG A O 1
ATOM 1171 N N . MET A 1 153 ? -9.472 -3.770 16.726 1.00 67.88 153 MET A N 1
ATOM 1172 C CA . MET A 1 153 ? -9.959 -2.441 17.104 1.00 67.88 153 MET A CA 1
ATOM 1173 C C . MET A 1 153 ? -11.477 -2.331 17.011 1.00 67.88 153 MET A C 1
ATOM 1175 O O . MET A 1 153 ? -12.074 -1.636 17.831 1.00 67.88 153 MET A O 1
ATOM 1179 N N . GLU A 1 154 ? -12.084 -3.025 16.051 1.00 63.34 154 GLU A N 1
ATOM 1180 C CA . GLU A 1 154 ? -13.532 -2.992 15.817 1.00 63.34 154 GLU A CA 1
ATOM 1181 C C . GLU A 1 154 ? -14.327 -3.957 16.724 1.00 63.34 154 GLU A C 1
ATOM 1183 O O . GLU A 1 154 ? -15.520 -3.741 16.945 1.00 63.34 154 GLU A O 1
ATOM 1188 N N . GLY A 1 155 ? -13.690 -5.012 17.257 1.00 50.75 155 GLY A N 1
ATOM 1189 C CA . GLY A 1 155 ? -14.321 -6.050 18.099 1.00 50.75 155 GLY A CA 1
ATOM 1190 C C . GLY A 1 155 ? -14.212 -5.845 19.609 1.00 50.75 155 GLY A C 1
ATOM 1191 O O . GLY A 1 155 ? -15.248 -5.994 20.301 1.00 50.75 155 GLY A O 1
#